Protein AF-A0A1M6I8I5-F1 (afdb_monomer_lite)

Organism: NCBI:txid871324

pLDDT: mean 73.55, std 18.93, range [36.91, 91.81]

Sequence (101 aa):
MVTFVTRFSGIFIIHFFISCQRMKKNRTKIVGCSYAFRVEDVVRIYDEHARSGLSNREILRRYIWPKYHICEKTFYNIINASADPRIIRKQEEMRAQLTLF

Foldseek 3Di:
DDDDDDDDDDDDPPDPPPPPPPPPPPCPPPPDCVLLVVLVVLVVLVVVCVVVVDDPVRSCVPPVCVPPVDDPVVSVVSVVVVPDVVSVVSVVVVVVVVVVD

Radius of gyration: 31.52 Å; chains: 1; bounding box: 43×25×110 Å

Structure (mmCIF, N/CA/C/O backbone):
data_AF-A0A1M6I8I5-F1
#
_entry.id   AF-A0A1M6I8I5-F1
#
loop_
_atom_site.group_PDB
_atom_site.id
_atom_site.type_symbol
_atom_site.label_atom_id
_atom_site.label_alt_id
_atom_site.label_comp_id
_atom_site.label_asym_id
_atom_site.label_entity_id
_atom_site.label_seq_id
_atom_site.pdbx_PDB_ins_code
_atom_site.Cartn_x
_atom_site.Cartn_y
_atom_site.Cartn_z
_atom_site.occupancy
_atom_site.B_iso_or_equiv
_atom_site.auth_seq_id
_atom_site.auth_comp_id
_atom_site.auth_asym_id
_atom_site.auth_atom_id
_atom_site.pdbx_PDB_model_num
ATOM 1 N N . MET A 1 1 ? -30.259 14.583 93.606 1.00 40.16 1 MET A N 1
ATOM 2 C CA . MET A 1 1 ? -30.248 15.598 92.531 1.00 40.16 1 MET A CA 1
ATOM 3 C C . MET A 1 1 ? -29.516 15.039 91.316 1.00 40.16 1 MET A C 1
ATOM 5 O O . MET A 1 1 ? -28.310 14.880 91.356 1.00 40.16 1 MET A O 1
ATOM 9 N N . VAL A 1 2 ? -30.329 14.641 90.333 1.00 43.22 2 VAL A N 1
ATOM 10 C CA . VAL A 1 2 ? -30.155 14.523 88.870 1.00 43.22 2 VAL A CA 1
ATOM 11 C C . VAL A 1 2 ? -28.780 14.152 88.280 1.00 43.22 2 VAL A C 1
ATOM 13 O O . VAL A 1 2 ? -27.848 14.946 88.233 1.00 43.22 2 VAL A O 1
ATOM 16 N N . THR A 1 3 ? -28.744 12.948 87.708 1.00 39.31 3 THR A N 1
ATOM 17 C CA . THR A 1 3 ? -27.813 12.448 86.689 1.00 39.31 3 THR A CA 1
ATOM 18 C C . THR A 1 3 ? -27.836 13.321 85.428 1.00 39.31 3 THR A C 1
ATOM 20 O O . THR A 1 3 ? -28.879 13.471 84.795 1.00 39.31 3 THR A O 1
ATOM 23 N N . PHE A 1 4 ? -26.688 13.861 85.010 1.00 36.91 4 PHE A N 1
ATOM 24 C CA . PHE A 1 4 ? -26.576 14.608 83.752 1.00 36.91 4 PHE A CA 1
ATOM 25 C C . PHE A 1 4 ? -26.181 13.669 82.603 1.00 36.91 4 PHE A C 1
ATOM 27 O O . PHE A 1 4 ? -25.009 13.458 82.300 1.00 36.91 4 PHE A O 1
ATOM 34 N N . VAL A 1 5 ? -27.196 13.084 81.967 1.00 47.81 5 VAL A N 1
ATOM 35 C CA . VAL A 1 5 ? -27.111 12.535 80.611 1.00 47.81 5 VAL A CA 1
ATOM 36 C C . VAL A 1 5 ? -27.719 13.572 79.675 1.00 47.81 5 VAL A C 1
ATOM 38 O O . VAL A 1 5 ? -28.935 13.691 79.641 1.00 47.81 5 VAL A O 1
ATOM 41 N N . THR A 1 6 ? -26.906 14.266 78.875 1.00 44.12 6 THR A N 1
ATOM 42 C CA . THR A 1 6 ? -27.354 14.907 77.622 1.00 44.12 6 THR A CA 1
ATOM 43 C C . THR A 1 6 ? -26.198 15.018 76.626 1.00 44.12 6 THR A C 1
ATOM 45 O O . THR A 1 6 ? -25.503 16.022 76.523 1.00 44.12 6 THR A O 1
ATOM 48 N N . ARG A 1 7 ? -25.992 13.913 75.911 1.00 43.03 7 ARG A N 1
ATOM 49 C CA . ARG A 1 7 ? -25.840 13.808 74.451 1.00 43.03 7 ARG A CA 1
ATOM 50 C C . ARG A 1 7 ? -25.749 15.147 73.688 1.00 43.03 7 ARG A C 1
ATOM 52 O O . ARG A 1 7 ? -26.774 15.686 73.286 1.00 43.03 7 ARG A O 1
ATOM 59 N N . PHE A 1 8 ? -24.535 15.613 73.387 1.00 38.06 8 PHE A N 1
ATOM 60 C CA . PHE A 1 8 ? -24.316 16.555 72.284 1.00 38.06 8 PHE A CA 1
ATOM 61 C C . PHE A 1 8 ? -24.137 15.772 70.983 1.00 38.06 8 PHE A C 1
ATOM 63 O O . PHE A 1 8 ? -23.071 15.270 70.639 1.00 38.06 8 PHE A O 1
ATOM 70 N N . SER A 1 9 ? -25.263 15.619 70.301 1.00 43.31 9 SER A N 1
ATOM 71 C CA . SER A 1 9 ? -25.371 15.379 68.868 1.00 43.31 9 SER A CA 1
ATOM 72 C C . SER A 1 9 ? -24.725 16.513 68.068 1.00 43.31 9 SER A C 1
ATOM 74 O O . SER A 1 9 ? -24.973 17.678 68.368 1.00 43.31 9 SER A O 1
ATOM 76 N N . GLY A 1 10 ? -23.984 16.182 67.010 1.00 43.50 10 GLY A N 1
ATOM 77 C CA . GLY A 1 10 ? -23.475 17.169 66.052 1.00 43.50 10 GLY A CA 1
ATOM 78 C C . GLY A 1 10 ? -22.152 16.722 65.432 1.00 43.50 10 GLY A C 1
ATOM 79 O O . GLY A 1 10 ? -21.098 17.114 65.901 1.00 43.50 10 GLY A O 1
ATOM 80 N N . ILE A 1 11 ? -22.139 15.699 64.577 1.00 43.19 11 ILE A N 1
ATOM 81 C CA . ILE A 1 11 ? -22.337 15.831 63.122 1.00 43.19 11 ILE A CA 1
ATOM 82 C C . ILE A 1 11 ? -21.111 16.460 62.440 1.00 43.19 11 ILE A C 1
ATOM 84 O O . ILE A 1 11 ? -20.883 17.659 62.495 1.00 43.19 11 ILE A O 1
ATOM 88 N N . PHE A 1 12 ? -20.381 15.583 61.744 1.00 42.41 12 PHE A N 1
ATOM 89 C CA . PHE A 1 12 ? -19.729 15.834 60.459 1.00 42.41 12 PHE A CA 1
ATOM 90 C C . PHE A 1 12 ? -18.834 17.071 60.342 1.00 42.41 12 PHE A C 1
ATOM 92 O O . PHE A 1 12 ? -19.221 18.076 59.762 1.00 42.41 12 PHE A O 1
ATOM 99 N N . ILE A 1 13 ? -17.555 16.906 60.674 1.00 41.09 13 ILE A N 1
ATOM 100 C CA . ILE A 1 13 ? -16.491 17.475 59.833 1.00 41.09 13 ILE A CA 1
ATOM 101 C C . ILE A 1 13 ? -15.466 16.364 59.584 1.00 41.09 13 ILE A C 1
ATOM 103 O O . ILE A 1 13 ? -14.286 16.451 59.912 1.00 41.09 13 ILE A O 1
ATOM 107 N N . ILE A 1 14 ? -15.954 15.242 59.049 1.00 48.69 14 ILE A N 1
ATOM 108 C CA . ILE A 1 14 ? -15.088 14.224 58.464 1.00 48.69 14 ILE A CA 1
ATOM 109 C C . ILE A 1 14 ? -14.622 14.820 57.144 1.00 48.69 14 ILE A C 1
ATOM 111 O O . ILE A 1 14 ? -15.393 14.911 56.195 1.00 48.69 14 ILE A O 1
ATOM 115 N N . HIS A 1 15 ? -13.376 15.285 57.156 1.00 40.12 15 HIS A N 1
ATOM 116 C CA . HIS A 1 15 ? -12.444 15.224 56.041 1.00 40.12 15 HIS A CA 1
ATOM 117 C C . HIS A 1 15 ? -13.117 15.460 54.681 1.00 40.12 15 HIS A C 1
ATOM 119 O O . HIS A 1 15 ? -13.484 14.517 53.978 1.00 40.12 15 HIS A O 1
ATOM 125 N N . PHE A 1 16 ? -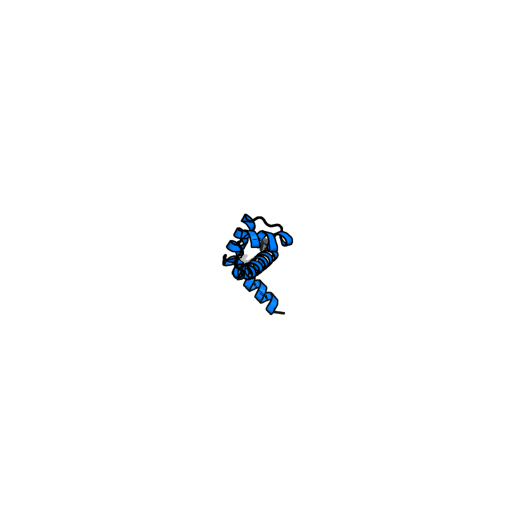13.238 16.733 54.289 1.00 40.16 16 PHE A N 1
ATOM 126 C CA . PHE A 1 16 ? -13.419 17.113 52.888 1.00 40.16 16 PHE A CA 1
ATOM 127 C C . PHE A 1 16 ? -12.135 16.738 52.130 1.00 40.16 16 PHE A C 1
ATOM 129 O O . PHE A 1 16 ? -11.323 17.572 51.739 1.00 40.16 16 PHE A O 1
ATOM 136 N N . PHE A 1 17 ? -11.904 15.432 52.007 1.00 41.25 17 PHE A N 1
ATOM 137 C CA . PHE A 1 17 ? -10.899 14.842 51.159 1.00 41.25 17 PHE A CA 1
ATOM 138 C C . PHE A 1 17 ? -11.452 15.020 49.758 1.00 41.25 17 PHE A C 1
ATOM 140 O O . PHE A 1 17 ? -12.248 14.216 49.270 1.00 41.25 17 PHE A O 1
ATOM 147 N N . ILE A 1 18 ? -11.094 16.151 49.153 1.00 48.84 18 ILE A N 1
ATOM 148 C CA . ILE A 1 18 ? -11.275 16.399 47.733 1.00 48.84 18 ILE A CA 1
ATOM 149 C C . ILE A 1 18 ? -10.568 15.242 47.035 1.00 48.84 18 ILE A C 1
ATOM 151 O O . ILE A 1 18 ? -9.355 15.246 46.828 1.00 48.84 18 ILE A O 1
ATOM 155 N N . SER A 1 19 ? -11.346 14.216 46.705 1.00 40.44 19 SER A N 1
ATOM 156 C CA . SER A 1 19 ? -11.021 13.219 45.707 1.00 40.44 19 SER A CA 1
ATOM 157 C C . SER A 1 19 ? -10.907 13.987 44.393 1.00 40.44 19 SER A C 1
ATOM 159 O O . SER A 1 19 ? -11.841 14.065 43.594 1.00 40.44 19 SER A O 1
ATOM 161 N N . CYS A 1 20 ? -9.746 14.602 44.193 1.00 38.88 20 CYS A N 1
ATOM 162 C CA . CYS A 1 20 ? -9.300 15.096 42.913 1.00 38.88 20 CYS A CA 1
ATOM 163 C C . CYS A 1 20 ? -9.065 13.837 42.079 1.00 38.88 20 CYS A C 1
ATOM 165 O O . CYS A 1 20 ? -7.981 13.247 42.093 1.00 38.88 20 CYS A O 1
ATOM 167 N N . GLN A 1 21 ? -10.136 13.334 41.461 1.00 52.75 21 GLN A N 1
ATOM 168 C CA . GLN A 1 21 ? -10.049 12.200 40.562 1.00 52.75 21 GLN A CA 1
ATOM 169 C C . GLN A 1 21 ? -9.071 12.591 39.463 1.00 52.75 21 GLN A C 1
ATOM 171 O O . GLN A 1 21 ? -9.314 13.476 38.642 1.00 52.75 21 GLN A O 1
ATOM 176 N N . ARG A 1 22 ? -7.909 11.945 39.499 1.00 47.38 22 ARG A N 1
ATOM 177 C CA . ARG A 1 22 ? -6.862 12.078 38.502 1.00 47.38 22 ARG A CA 1
ATOM 178 C C . ARG A 1 22 ? -7.403 11.513 37.196 1.00 47.38 22 ARG A C 1
ATOM 180 O O . ARG A 1 22 ? -7.276 10.319 36.939 1.00 47.38 22 ARG A O 1
ATOM 187 N N . MET A 1 23 ? -8.012 12.382 36.391 1.00 58.25 23 MET A N 1
ATOM 188 C CA . MET A 1 23 ? -8.416 12.109 35.015 1.00 58.25 23 MET A CA 1
ATOM 189 C C . MET A 1 23 ? -7.194 11.560 34.273 1.00 58.25 23 MET A C 1
ATOM 191 O O . MET A 1 23 ? -6.291 12.310 33.889 1.00 58.25 23 MET A O 1
ATOM 195 N N . LYS A 1 24 ? -7.121 10.234 34.111 1.00 56.28 24 LYS A N 1
ATOM 196 C CA . LYS A 1 24 ? -6.130 9.599 33.244 1.00 56.28 24 LYS A CA 1
ATOM 197 C C . LYS A 1 24 ? -6.428 10.097 31.835 1.00 56.28 24 LYS A C 1
ATOM 199 O O . LYS A 1 24 ? -7.356 9.622 31.189 1.00 56.28 24 LYS A O 1
ATOM 204 N N . LYS A 1 25 ? -5.665 11.090 31.371 1.00 55.03 25 LYS A N 1
ATOM 205 C CA . LYS A 1 25 ? -5.661 11.519 29.971 1.00 55.03 25 LYS A CA 1
ATOM 206 C C . LYS A 1 25 ? -5.199 10.325 29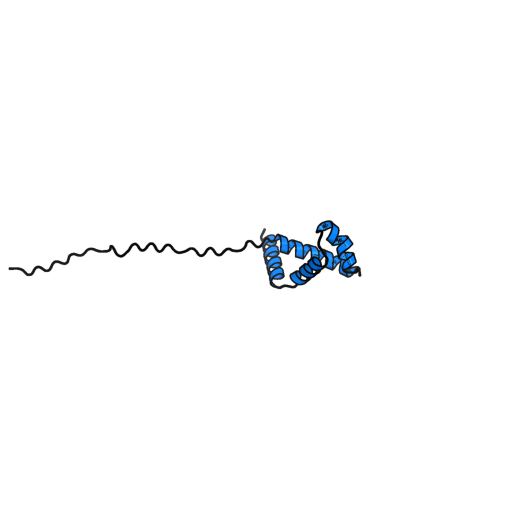.139 1.00 55.03 25 LYS A C 1
ATOM 208 O O . LYS A 1 25 ? -4.002 10.138 28.929 1.00 55.03 25 LYS A O 1
ATOM 213 N N . ASN A 1 26 ? -6.143 9.503 28.688 1.00 57.09 26 ASN A N 1
ATOM 214 C CA . ASN A 1 26 ? -5.912 8.586 27.587 1.00 57.09 26 ASN A CA 1
ATOM 215 C C . ASN A 1 26 ? -5.562 9.476 26.400 1.00 57.09 26 ASN A C 1
ATOM 217 O O . ASN A 1 26 ? -6.438 10.095 25.802 1.00 57.09 26 ASN A O 1
ATOM 221 N N . ARG A 1 27 ? -4.266 9.624 26.111 1.00 57.06 27 ARG A N 1
ATOM 222 C CA . ARG A 1 27 ? -3.821 10.235 24.863 1.00 57.06 27 ARG A CA 1
ATOM 223 C C . ARG A 1 27 ? -4.226 9.262 23.766 1.00 57.06 27 ARG A C 1
ATOM 225 O O . ARG A 1 27 ? -3.425 8.423 23.365 1.00 57.06 27 ARG A O 1
ATOM 232 N N . THR A 1 28 ? -5.480 9.331 23.324 1.00 56.44 28 THR A N 1
ATOM 233 C CA . THR A 1 28 ? -5.896 8.774 22.043 1.00 56.44 28 THR A CA 1
ATOM 234 C C . THR A 1 28 ? -5.014 9.467 21.027 1.00 56.44 28 THR A C 1
ATOM 236 O O . THR A 1 28 ? -5.212 10.636 20.695 1.00 56.44 28 THR A O 1
ATOM 239 N N . LYS A 1 29 ? -3.927 8.793 20.651 1.00 53.81 29 LYS A N 1
ATOM 240 C CA . LYS A 1 29 ? -3.006 9.269 19.635 1.00 53.81 29 LYS A CA 1
ATOM 241 C C . LYS A 1 29 ? -3.894 9.455 18.412 1.00 53.81 29 LYS A C 1
ATOM 243 O O . LYS A 1 29 ? -4.420 8.469 17.905 1.00 53.81 29 LYS A O 1
ATOM 248 N N . ILE A 1 30 ? -4.148 10.700 18.012 1.00 55.84 30 ILE A N 1
ATOM 249 C CA . ILE A 1 30 ? -4.860 11.003 16.772 1.00 55.84 30 ILE A CA 1
ATOM 250 C C . ILE A 1 30 ? -3.907 10.543 15.675 1.00 55.84 30 ILE A C 1
ATOM 252 O O . ILE A 1 30 ? -3.033 11.277 15.221 1.00 55.84 30 ILE A O 1
ATOM 256 N N . VAL A 1 31 ? -3.949 9.250 15.367 1.00 61.44 31 VAL A N 1
ATOM 257 C CA . VAL A 1 31 ? -3.120 8.669 14.326 1.00 61.44 31 VAL A CA 1
ATOM 258 C C . VAL A 1 31 ? -3.805 9.086 13.039 1.00 61.44 31 VAL A C 1
ATOM 260 O O . VAL A 1 31 ? -4.841 8.515 12.696 1.00 61.44 31 VAL A O 1
ATOM 263 N N . GLY A 1 32 ? -3.263 10.116 12.389 1.00 62.53 32 GLY A N 1
ATOM 264 C CA . GLY A 1 32 ? -3.844 10.693 11.183 1.00 62.53 32 GLY A CA 1
ATOM 265 C C . GLY A 1 32 ? -4.194 9.621 10.150 1.00 62.53 32 GLY A C 1
ATOM 266 O O . GLY A 1 32 ? -3.419 8.692 9.910 1.00 62.53 32 GLY A O 1
ATOM 267 N N . CYS A 1 33 ? -5.374 9.753 9.546 1.00 73.06 33 CYS A N 1
ATOM 268 C CA . CYS A 1 33 ? -5.852 8.857 8.492 1.00 73.06 33 CYS A CA 1
ATOM 269 C C . CYS A 1 33 ? -5.078 9.022 7.175 1.00 73.06 33 CYS A C 1
ATOM 271 O O . CYS A 1 33 ? -5.153 8.164 6.303 1.00 73.06 33 CYS A O 1
ATOM 273 N N . SER A 1 34 ? -4.276 10.085 7.050 1.00 80.25 34 SER A N 1
ATOM 274 C CA . SER A 1 34 ? -3.457 10.385 5.871 1.00 80.25 34 SER A CA 1
ATOM 275 C C . SER A 1 34 ? -2.532 9.237 5.468 1.00 80.25 34 SER A C 1
ATOM 277 O O . SER A 1 34 ? -2.353 8.982 4.280 1.00 80.25 34 SER A O 1
ATOM 279 N N . TYR A 1 35 ? -1.971 8.504 6.436 1.00 83.62 35 TYR A N 1
ATOM 280 C CA . TYR A 1 35 ? -1.140 7.342 6.124 1.00 83.62 35 TYR A CA 1
ATOM 281 C C . TYR A 1 35 ? -1.961 6.186 5.542 1.00 83.62 35 TYR A C 1
ATOM 283 O O . TYR A 1 35 ? -1.532 5.591 4.562 1.00 83.62 35 TYR A O 1
ATOM 291 N N . ALA A 1 36 ? -3.143 5.900 6.099 1.00 85.06 36 ALA A N 1
ATOM 292 C CA . ALA A 1 36 ? -4.008 4.817 5.626 1.00 85.06 36 ALA A CA 1
ATOM 293 C C . ALA A 1 36 ? -4.510 5.072 4.194 1.00 85.06 36 ALA A C 1
ATOM 295 O O . ALA A 1 36 ? -4.436 4.168 3.363 1.00 85.06 36 ALA A O 1
ATOM 296 N N . PHE A 1 37 ? -4.903 6.316 3.890 1.00 85.88 37 PHE A N 1
ATOM 297 C CA . PHE A 1 37 ? -5.254 6.742 2.530 1.00 85.88 37 PHE A CA 1
ATOM 298 C C . PHE A 1 37 ? -4.075 6.629 1.564 1.00 85.88 37 PHE A C 1
ATOM 300 O O . PHE A 1 37 ? -4.217 6.127 0.455 1.00 85.88 37 PHE A O 1
ATOM 307 N N . ARG A 1 38 ? -2.877 7.054 1.986 1.00 88.38 38 ARG A N 1
ATOM 308 C CA . ARG A 1 38 ? -1.686 6.959 1.134 1.00 88.38 38 ARG A CA 1
ATOM 309 C C . ARG A 1 38 ? -1.314 5.509 0.828 1.00 88.38 38 ARG A C 1
ATOM 311 O O . ARG A 1 38 ? -0.873 5.224 -0.278 1.00 88.38 38 ARG A O 1
ATOM 318 N N . VAL A 1 39 ? -1.473 4.608 1.798 1.00 89.06 39 VAL A N 1
ATOM 319 C CA . VAL A 1 39 ? -1.258 3.168 1.602 1.00 89.06 39 VAL A CA 1
ATOM 320 C C . VAL A 1 39 ? -2.267 2.619 0.593 1.00 89.06 39 VAL A C 1
ATOM 322 O O . VAL A 1 39 ? -1.858 1.962 -0.357 1.00 89.06 39 VAL A O 1
ATOM 32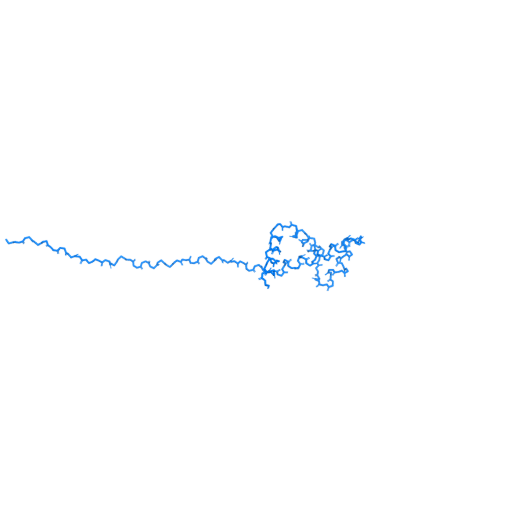5 N N . GLU A 1 40 ? -3.554 2.935 0.750 1.00 89.75 40 GLU A N 1
ATOM 326 C CA . GLU A 1 40 ? -4.620 2.509 -0.170 1.00 89.75 40 GLU A CA 1
ATOM 327 C C . GLU A 1 40 ? -4.373 2.983 -1.609 1.00 89.75 40 GLU A C 1
ATOM 329 O O . GLU A 1 40 ? -4.434 2.187 -2.545 1.00 89.75 40 GLU A O 1
ATOM 334 N N . ASP A 1 41 ? -4.009 4.254 -1.787 1.00 91.06 41 ASP A N 1
ATOM 335 C CA . ASP A 1 41 ? -3.687 4.816 -3.099 1.00 91.06 41 ASP A CA 1
ATOM 336 C C . ASP A 1 41 ? -2.510 4.107 -3.775 1.00 91.06 41 ASP A C 1
ATOM 338 O O . ASP A 1 41 ? -2.571 3.791 -4.963 1.00 91.06 41 ASP A O 1
ATOM 342 N N . VAL A 1 42 ? -1.427 3.866 -3.029 1.00 89.50 42 VAL A N 1
ATOM 343 C CA . VAL A 1 42 ? -0.230 3.201 -3.562 1.00 89.50 42 VAL A CA 1
ATOM 344 C C . VAL A 1 42 ? -0.541 1.756 -3.943 1.00 89.50 42 VAL A C 1
ATOM 346 O O . VAL A 1 42 ? -0.093 1.301 -4.994 1.00 89.50 42 VAL A O 1
ATOM 349 N N . VAL A 1 43 ? -1.323 1.050 -3.124 1.00 90.56 43 VAL A N 1
ATOM 350 C CA . VAL A 1 43 ? -1.740 -0.334 -3.397 1.00 90.56 43 VAL A CA 1
ATOM 351 C C . VAL A 1 43 ? -2.639 -0.405 -4.628 1.00 90.56 43 VAL A C 1
ATOM 353 O O . VAL A 1 43 ? -2.460 -1.296 -5.452 1.00 90.56 43 VAL A O 1
ATOM 356 N N . ARG A 1 44 ? -3.555 0.551 -4.801 1.00 91.81 44 ARG A N 1
ATOM 357 C CA . ARG A 1 44 ? -4.418 0.626 -5.986 1.00 91.81 44 ARG A CA 1
ATOM 358 C C . ARG A 1 44 ? -3.613 0.810 -7.274 1.00 91.81 44 ARG A C 1
ATOM 360 O O . ARG A 1 44 ? -3.774 0.028 -8.203 1.00 91.81 44 ARG A O 1
ATOM 367 N N . ILE A 1 45 ? -2.699 1.785 -7.295 1.00 90.69 45 ILE A N 1
ATOM 368 C CA . ILE A 1 45 ? -1.789 2.012 -8.434 1.00 90.69 45 ILE A CA 1
ATOM 369 C C . ILE A 1 45 ? -0.956 0.749 -8.706 1.00 90.69 45 ILE A C 1
ATOM 371 O O . ILE A 1 45 ? -0.729 0.374 -9.854 1.00 90.69 45 ILE A O 1
ATOM 375 N N . TYR A 1 46 ? -0.506 0.068 -7.650 1.00 89.38 46 TYR A N 1
ATOM 376 C CA . TYR A 1 46 ? 0.238 -1.177 -7.791 1.00 89.38 46 TYR A CA 1
ATOM 377 C C . TYR A 1 46 ? -0.596 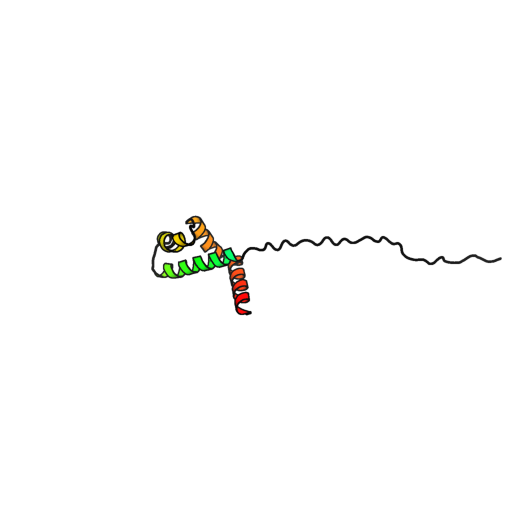-2.299 -8.430 1.00 89.38 46 TYR A C 1
ATOM 379 O O . TYR A 1 46 ? -0.103 -2.923 -9.366 1.00 89.38 46 TYR A O 1
ATOM 387 N N . ASP A 1 47 ? -1.836 -2.536 -7.990 1.00 89.94 47 ASP A N 1
ATOM 388 C CA . ASP A 1 47 ? -2.696 -3.592 -8.556 1.00 89.94 47 ASP A CA 1
ATOM 389 C C . ASP A 1 47 ? -3.020 -3.346 -10.038 1.00 89.94 47 ASP A C 1
ATOM 391 O O . ASP A 1 47 ? -2.974 -4.270 -10.853 1.00 89.94 47 ASP A O 1
ATOM 395 N N . GLU A 1 48 ? -3.270 -2.089 -10.414 1.00 90.25 48 GLU A N 1
ATOM 396 C CA . GLU A 1 48 ? -3.523 -1.693 -11.804 1.00 90.25 48 GLU A CA 1
ATOM 397 C C . GLU A 1 48 ? -2.329 -2.017 -12.717 1.00 90.25 48 GLU A C 1
ATOM 399 O O . GLU A 1 48 ? -2.504 -2.563 -13.808 1.00 90.25 48 GLU A O 1
ATOM 404 N N . HIS A 1 49 ? -1.104 -1.724 -12.269 1.00 87.00 49 HIS A N 1
ATOM 405 C CA . HIS A 1 49 ? 0.104 -1.912 -13.079 1.00 87.00 49 HIS A CA 1
ATOM 406 C C . HIS A 1 49 ? 0.732 -3.303 -12.967 1.00 87.00 49 HIS A C 1
ATOM 408 O O . HIS A 1 49 ? 1.452 -3.712 -13.883 1.00 87.00 49 HIS A O 1
ATOM 414 N N . ALA A 1 50 ? 0.445 -4.053 -11.900 1.00 83.69 50 ALA A N 1
ATOM 415 C CA . ALA A 1 50 ? 0.861 -5.448 -11.768 1.00 83.69 50 ALA A CA 1
ATOM 416 C C . ALA A 1 50 ? 0.248 -6.320 -12.877 1.00 83.69 50 ALA A C 1
ATOM 418 O O . ALA A 1 50 ? 0.909 -7.218 -13.399 1.00 83.69 50 ALA A O 1
ATOM 419 N N . ARG A 1 51 ? -0.979 -6.004 -13.314 1.00 82.94 51 ARG A N 1
ATOM 420 C CA . ARG A 1 51 ? -1.660 -6.698 -14.424 1.00 82.94 51 ARG A CA 1
ATOM 421 C C . ARG A 1 51 ? -1.004 -6.461 -15.784 1.00 82.94 51 ARG A C 1
ATOM 423 O O . ARG A 1 51 ? -1.131 -7.298 -16.671 1.00 82.94 51 ARG A O 1
ATOM 430 N N . SER A 1 52 ? -0.275 -5.358 -15.941 1.00 82.19 52 SER A N 1
ATOM 431 C CA . SER A 1 52 ? 0.423 -5.002 -17.182 1.00 82.19 52 SER A CA 1
ATOM 432 C C . SER A 1 52 ? 1.774 -5.712 -17.355 1.00 82.19 52 SER A C 1
ATOM 434 O O . SER A 1 52 ? 2.431 -5.508 -18.374 1.00 82.19 52 SER A O 1
ATOM 436 N N . GLY A 1 53 ? 2.220 -6.511 -16.374 1.00 82.12 53 GLY A N 1
ATOM 437 C CA . GLY A 1 53 ? 3.483 -7.259 -16.444 1.00 82.12 53 GLY A CA 1
ATOM 438 C C . GLY A 1 53 ? 4.746 -6.399 -16.301 1.00 82.12 53 GLY A C 1
ATOM 439 O O . GLY A 1 53 ? 5.827 -6.805 -16.726 1.00 82.12 53 GLY A O 1
ATOM 440 N N . LEU A 1 54 ? 4.630 -5.198 -15.727 1.00 84.56 54 LEU A N 1
ATOM 441 C CA . LEU A 1 54 ? 5.763 -4.301 -15.492 1.00 84.56 54 LEU A CA 1
ATOM 442 C C . LEU A 1 54 ? 6.565 -4.729 -14.256 1.00 84.56 54 LEU A C 1
ATOM 444 O O . LEU A 1 54 ? 6.018 -5.250 -13.287 1.00 84.56 54 LEU A O 1
ATOM 448 N N . SER A 1 55 ? 7.875 -4.459 -14.257 1.00 85.62 55 SER A N 1
ATOM 449 C CA . SER A 1 55 ? 8.704 -4.715 -13.075 1.00 85.62 55 SER A CA 1
ATOM 450 C C . SER A 1 55 ? 8.384 -3.727 -11.949 1.00 85.62 55 SER A C 1
ATOM 452 O O . SER A 1 55 ? 8.105 -2.552 -12.197 1.00 85.62 55 SER A O 1
ATOM 454 N N . ASN A 1 56 ? 8.511 -4.160 -10.693 1.00 85.19 56 ASN A N 1
ATOM 455 C CA . ASN A 1 56 ? 8.246 -3.309 -9.523 1.00 85.19 56 ASN A CA 1
ATOM 456 C C . ASN A 1 56 ? 9.050 -1.996 -9.534 1.00 85.19 56 ASN A C 1
ATOM 458 O O . ASN A 1 56 ? 8.541 -0.949 -9.130 1.00 85.19 56 ASN A O 1
ATOM 462 N N . ARG A 1 57 ? 10.292 -2.020 -10.042 1.00 88.25 57 ARG A N 1
ATOM 463 C CA . ARG A 1 57 ? 11.123 -0.810 -10.175 1.00 88.25 57 ARG A CA 1
ATOM 464 C C . ARG A 1 57 ? 10.595 0.139 -11.245 1.00 88.25 57 ARG A C 1
ATOM 466 O O . ARG A 1 57 ? 10.656 1.355 -11.061 1.00 88.25 57 ARG A O 1
ATOM 473 N N . GLU A 1 58 ? 10.071 -0.406 -12.338 1.00 88.50 58 GLU A N 1
ATOM 474 C CA . GLU A 1 58 ? 9.447 0.368 -13.411 1.00 88.50 58 GLU A CA 1
ATOM 475 C C . GLU A 1 58 ? 8.177 1.063 -12.901 1.00 88.50 58 GLU A C 1
ATOM 477 O O . GLU A 1 58 ? 8.008 2.266 -13.103 1.00 88.50 58 GLU A O 1
ATOM 482 N N . ILE A 1 59 ? 7.332 0.327 -12.165 1.00 88.56 59 ILE A N 1
ATOM 483 C CA . ILE A 1 59 ? 6.094 0.848 -11.566 1.00 88.56 59 ILE A CA 1
ATOM 484 C C . ILE A 1 59 ? 6.417 1.984 -10.588 1.00 88.56 59 ILE A C 1
ATOM 486 O O . ILE A 1 59 ? 5.814 3.061 -10.649 1.00 88.56 59 ILE A O 1
ATOM 490 N N . LEU A 1 60 ? 7.428 1.780 -9.735 1.00 88.94 60 LEU A N 1
ATOM 491 C CA . LEU A 1 60 ? 7.907 2.798 -8.805 1.00 88.94 60 LEU A CA 1
ATOM 492 C C . LEU A 1 60 ? 8.343 4.073 -9.533 1.00 88.94 60 LEU A C 1
ATOM 494 O O . LEU A 1 60 ? 7.901 5.158 -9.163 1.00 88.94 60 LEU A O 1
ATOM 498 N N . ARG A 1 61 ? 9.187 3.961 -10.566 1.00 88.19 61 ARG A N 1
ATOM 499 C CA . ARG A 1 61 ? 9.729 5.127 -11.283 1.00 88.19 61 ARG A CA 1
ATOM 500 C C . ARG A 1 61 ? 8.685 5.876 -12.104 1.00 88.19 61 ARG A C 1
ATOM 502 O O . ARG A 1 61 ? 8.747 7.100 -12.159 1.00 88.19 61 ARG A O 1
ATOM 509 N N . ARG A 1 62 ? 7.760 5.167 -12.752 1.00 88.44 62 ARG A N 1
ATOM 510 C CA . ARG A 1 62 ? 6.802 5.781 -13.683 1.00 88.44 62 ARG A CA 1
ATOM 511 C C . ARG A 1 62 ? 5.583 6.372 -12.982 1.00 88.44 62 ARG A C 1
ATOM 513 O O . ARG A 1 62 ? 5.156 7.458 -13.356 1.00 88.44 62 ARG A O 1
ATOM 520 N N . TYR A 1 63 ? 5.044 5.693 -11.969 1.00 87.00 63 TYR A N 1
ATOM 521 C CA . TYR A 1 63 ? 3.732 6.044 -11.407 1.00 87.00 63 TYR A CA 1
ATOM 522 C C . TYR A 1 63 ? 3.805 6.594 -9.981 1.00 87.00 63 TYR A C 1
ATOM 524 O O . TYR A 1 63 ? 3.071 7.513 -9.624 1.00 87.00 63 TYR A O 1
ATOM 532 N N . ILE A 1 64 ? 4.712 6.068 -9.156 1.00 86.75 64 ILE A N 1
ATOM 533 C CA . ILE A 1 64 ? 4.757 6.396 -7.723 1.00 86.75 64 ILE A CA 1
ATOM 534 C C . ILE A 1 64 ? 5.741 7.537 -7.434 1.00 86.75 64 ILE A C 1
ATOM 536 O O . ILE A 1 64 ? 5.440 8.431 -6.639 1.00 86.75 64 ILE A O 1
ATOM 540 N N . TRP A 1 65 ? 6.901 7.537 -8.095 1.00 86.19 65 TRP A N 1
ATOM 541 C CA . TRP A 1 65 ? 7.939 8.558 -7.953 1.00 86.19 65 TRP A CA 1
ATOM 542 C C . TRP A 1 65 ? 7.445 9.986 -8.224 1.00 86.19 65 TRP A C 1
ATOM 544 O O . TRP A 1 65 ? 7.632 10.815 -7.332 1.00 86.19 65 TRP A O 1
ATOM 554 N N . PRO A 1 66 ? 6.764 10.293 -9.351 1.00 88.00 66 PRO A N 1
ATOM 555 C CA . PRO A 1 66 ? 6.325 11.664 -9.629 1.00 88.00 66 PRO A CA 1
ATOM 556 C C . PRO A 1 66 ? 5.282 12.190 -8.632 1.00 88.00 66 PRO A C 1
ATOM 558 O O . PRO A 1 66 ? 5.137 13.399 -8.483 1.00 88.00 66 PRO A O 1
ATOM 561 N N . LYS A 1 67 ? 4.554 11.304 -7.940 1.00 87.38 67 LYS A N 1
ATOM 562 C CA . LYS A 1 67 ? 3.463 11.691 -7.034 1.00 87.38 67 LYS A CA 1
ATOM 563 C C . LYS A 1 67 ? 3.900 11.791 -5.573 1.00 87.38 67 LYS A C 1
ATOM 565 O O . LYS A 1 67 ? 3.469 12.698 -4.866 1.00 87.38 67 LYS A O 1
ATOM 570 N N . TYR A 1 68 ? 4.733 10.863 -5.103 1.00 85.69 68 TYR A N 1
ATOM 571 C CA . TYR A 1 68 ? 5.025 10.716 -3.673 1.00 85.69 68 TYR A CA 1
ATOM 572 C C . TYR A 1 68 ? 6.518 10.800 -3.315 1.00 85.69 68 TYR A C 1
ATOM 574 O O . TYR A 1 68 ? 6.824 10.796 -2.123 1.00 85.69 68 TYR A O 1
ATOM 582 N N . HIS A 1 69 ? 7.432 10.859 -4.296 1.00 87.19 69 HIS A N 1
ATOM 583 C CA . HIS A 1 69 ? 8.890 10.948 -4.087 1.00 87.19 69 HIS A CA 1
ATOM 584 C C . HIS A 1 69 ? 9.425 9.957 -3.035 1.00 87.19 69 HIS A C 1
ATOM 586 O O . HIS A 1 69 ? 10.155 10.317 -2.111 1.00 87.19 69 HIS A O 1
ATOM 592 N N . ILE A 1 70 ? 9.008 8.692 -3.138 1.00 87.69 70 ILE A N 1
ATOM 593 C CA . ILE A 1 70 ? 9.326 7.647 -2.157 1.00 87.69 70 ILE A CA 1
ATOM 594 C C . ILE A 1 70 ? 10.436 6.734 -2.656 1.00 87.69 70 ILE A C 1
ATOM 596 O O . ILE A 1 70 ? 10.450 6.310 -3.808 1.00 87.69 70 ILE A O 1
ATOM 600 N N . CYS A 1 71 ? 11.328 6.359 -1.743 1.00 88.12 71 CYS A N 1
ATOM 601 C CA . CYS A 1 71 ? 12.347 5.351 -1.998 1.00 88.12 71 CYS A CA 1
ATOM 602 C C . CYS A 1 71 ? 11.737 3.946 -2.122 1.00 88.12 71 CYS A C 1
ATOM 604 O O . CYS A 1 71 ? 10.718 3.633 -1.505 1.00 88.12 71 CYS A O 1
ATOM 606 N N . GLU A 1 72 ? 12.443 3.061 -2.824 1.00 87.25 72 GLU A N 1
ATOM 607 C CA . GLU A 1 72 ? 12.055 1.659 -3.034 1.00 87.25 72 GLU A CA 1
ATOM 608 C C . GLU A 1 72 ? 11.811 0.898 -1.720 1.00 87.25 72 GLU A C 1
ATOM 610 O O . GLU A 1 72 ? 10.808 0.206 -1.566 1.00 87.25 72 GLU A O 1
ATOM 615 N N . LYS A 1 73 ? 12.659 1.110 -0.707 1.00 90.25 73 LYS A N 1
ATOM 616 C CA . LYS A 1 73 ? 12.462 0.527 0.630 1.00 90.25 73 LYS A CA 1
ATOM 617 C C . LYS A 1 73 ? 11.127 0.946 1.254 1.00 90.25 73 LYS A C 1
ATOM 619 O O . LYS A 1 73 ? 10.432 0.133 1.855 1.00 90.25 73 LYS A O 1
ATOM 624 N N . THR A 1 74 ? 10.762 2.217 1.110 1.00 89.94 74 THR A N 1
ATOM 625 C CA . THR A 1 74 ? 9.507 2.747 1.652 1.00 89.94 74 THR A CA 1
ATOM 626 C C . THR A 1 74 ? 8.307 2.200 0.893 1.00 89.94 74 THR A C 1
ATOM 628 O O . THR A 1 74 ? 7.275 1.949 1.507 1.00 89.94 74 THR A O 1
ATOM 631 N N . PHE A 1 75 ? 8.449 1.974 -0.413 1.00 89.44 75 PHE A N 1
ATOM 632 C CA . PHE A 1 75 ? 7.425 1.324 -1.221 1.00 89.44 75 PHE A CA 1
ATOM 633 C C . PHE A 1 75 ? 7.120 -0.089 -0.705 1.00 89.44 75 PHE A C 1
ATOM 635 O O . PHE A 1 75 ? 5.974 -0.369 -0.360 1.00 89.44 75 PHE A O 1
ATOM 642 N N . TYR A 1 76 ? 8.136 -0.937 -0.521 1.00 89.31 76 TYR A N 1
ATOM 643 C CA . TYR A 1 76 ? 7.918 -2.279 0.033 1.00 89.31 76 TYR A CA 1
ATOM 644 C C . TYR A 1 76 ? 7.368 -2.250 1.462 1.00 89.31 76 TYR A C 1
ATOM 646 O O . TYR A 1 76 ? 6.496 -3.047 1.796 1.00 89.31 76 TYR A O 1
ATOM 654 N N . ASN A 1 77 ? 7.801 -1.300 2.294 1.00 90.88 77 ASN A N 1
ATOM 655 C CA . ASN A 1 77 ? 7.228 -1.127 3.630 1.00 90.88 77 ASN A CA 1
ATOM 656 C C . ASN A 1 77 ? 5.733 -0.779 3.585 1.00 90.88 77 ASN A C 1
ATOM 658 O O . ASN A 1 77 ? 4.985 -1.242 4.439 1.00 90.88 77 ASN A O 1
ATOM 662 N N . ILE A 1 78 ? 5.299 0.028 2.612 1.00 90.25 78 ILE A N 1
ATOM 663 C CA . ILE A 1 78 ? 3.889 0.391 2.419 1.00 90.25 78 ILE A CA 1
ATOM 664 C C . I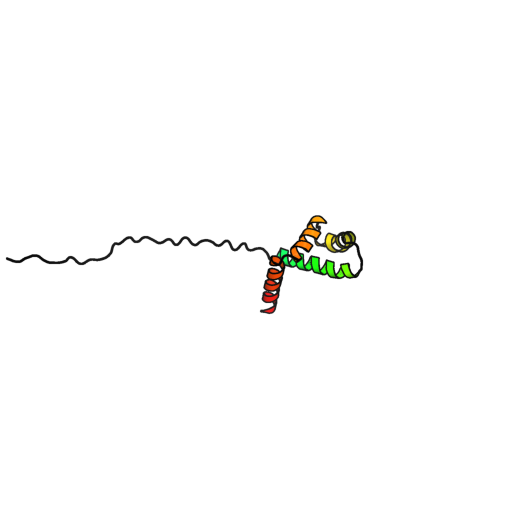LE A 1 78 ? 3.074 -0.826 1.971 1.00 90.25 78 ILE A C 1
ATOM 666 O O . ILE A 1 78 ? 2.025 -1.080 2.556 1.00 90.25 78 ILE A O 1
ATOM 670 N N . ILE A 1 79 ? 3.573 -1.601 1.005 1.00 89.38 79 ILE A N 1
ATOM 671 C CA . ILE A 1 79 ? 2.913 -2.830 0.534 1.00 89.38 79 ILE A CA 1
ATOM 672 C C . ILE A 1 79 ? 2.844 -3.890 1.647 1.00 89.38 79 ILE A C 1
ATOM 674 O O . ILE A 1 79 ? 1.834 -4.564 1.821 1.00 89.38 79 ILE A O 1
ATOM 678 N N . ASN A 1 80 ? 3.886 -4.016 2.467 1.00 91.19 80 ASN A N 1
ATOM 679 C CA . ASN A 1 80 ? 3.837 -4.914 3.619 1.00 91.19 80 ASN A CA 1
ATOM 680 C C . ASN A 1 80 ? 2.866 -4.396 4.696 1.00 91.19 80 ASN A C 1
ATOM 682 O O . ASN A 1 80 ? 2.123 -5.166 5.296 1.00 91.19 80 ASN A O 1
ATOM 686 N N . ALA A 1 81 ? 2.823 -3.078 4.914 1.00 88.62 81 ALA A N 1
ATOM 687 C CA . ALA A 1 81 ? 1.894 -2.459 5.854 1.00 88.62 81 ALA A CA 1
ATOM 688 C C . ALA A 1 81 ? 0.430 -2.585 5.411 1.00 88.62 81 ALA A C 1
ATOM 690 O O . ALA A 1 81 ? -0.441 -2.645 6.274 1.00 88.62 81 ALA A O 1
ATOM 691 N N . SER A 1 82 ? 0.134 -2.650 4.107 1.00 87.12 82 SER A N 1
ATOM 692 C CA . SER A 1 82 ? -1.238 -2.894 3.643 1.00 87.12 82 SER A CA 1
ATOM 693 C C . SER A 1 82 ? -1.745 -4.295 3.973 1.00 87.12 82 SER A C 1
ATOM 695 O O . SER A 1 82 ? -2.950 -4.483 4.072 1.00 87.12 82 SER A O 1
ATOM 697 N N . ALA A 1 83 ? -0.846 -5.261 4.176 1.00 88.12 83 ALA A N 1
ATOM 698 C CA . ALA A 1 83 ? -1.207 -6.603 4.622 1.00 88.12 83 ALA A CA 1
ATOM 699 C C . ALA A 1 83 ? -1.371 -6.710 6.154 1.00 88.12 83 ALA A C 1
ATOM 701 O O . ALA A 1 83 ? -1.808 -7.746 6.651 1.00 88.12 83 ALA A O 1
ATOM 702 N N . ASP A 1 84 ? -1.033 -5.665 6.923 1.00 89.38 84 ASP A N 1
ATOM 703 C CA . ASP A 1 84 ? -1.193 -5.671 8.380 1.00 89.38 84 ASP A CA 1
ATOM 704 C C . ASP A 1 84 ? -2.684 -5.508 8.753 1.00 89.38 84 ASP A C 1
ATOM 706 O O . ASP A 1 84 ? -3.309 -4.507 8.371 1.00 89.38 84 ASP A O 1
ATOM 710 N N . PRO A 1 85 ? -3.267 -6.422 9.558 1.00 85.12 85 PRO A N 1
ATOM 711 C CA . PRO A 1 85 ? -4.673 -6.358 9.966 1.00 85.12 85 PRO A CA 1
ATOM 712 C C . PRO A 1 85 ? -5.049 -5.049 10.672 1.00 85.12 85 PRO A C 1
ATOM 714 O O . PRO A 1 85 ? -6.211 -4.645 10.652 1.00 85.12 85 PRO A O 1
ATOM 717 N N . ARG A 1 86 ? -4.090 -4.346 11.287 1.00 84.00 86 ARG A N 1
ATOM 718 C CA . ARG A 1 86 ? -4.335 -3.035 11.911 1.00 84.00 86 ARG A CA 1
ATOM 719 C C . ARG A 1 86 ? -4.675 -1.958 10.887 1.00 84.00 86 ARG A C 1
ATOM 721 O O . ARG A 1 86 ? -5.500 -1.094 11.172 1.00 84.00 86 ARG A O 1
ATOM 728 N N . ILE A 1 87 ? -4.014 -1.981 9.731 1.00 84.19 87 ILE A N 1
ATOM 729 C CA . ILE A 1 87 ? -4.230 -1.001 8.664 1.00 84.19 87 ILE A CA 1
ATOM 730 C C . ILE A 1 87 ? -5.526 -1.317 7.926 1.00 84.19 87 ILE A C 1
ATOM 732 O O . ILE A 1 87 ? -6.307 -0.399 7.693 1.00 84.19 87 ILE A O 1
ATOM 736 N N . ILE A 1 88 ? -5.794 -2.599 7.671 1.00 85.81 88 ILE A N 1
ATOM 737 C CA . ILE A 1 88 ? -7.033 -3.069 7.035 1.00 85.81 88 ILE A CA 1
ATOM 738 C C . ILE A 1 88 ? -8.255 -2.634 7.852 1.00 85.81 88 ILE A C 1
ATOM 740 O O . ILE A 1 88 ? -9.113 -1.919 7.340 1.00 85.81 88 ILE A O 1
ATOM 744 N N . ARG A 1 89 ? -8.281 -2.943 9.157 1.00 86.56 89 ARG A N 1
ATOM 745 C CA . ARG A 1 89 ? -9.372 -2.520 10.056 1.00 86.56 89 ARG A CA 1
ATOM 746 C C . ARG A 1 89 ? -9.587 -1.011 10.041 1.00 86.56 89 ARG A C 1
ATOM 748 O O . ARG A 1 89 ? -10.713 -0.533 10.051 1.00 86.56 89 ARG A O 1
ATOM 755 N N . LYS A 1 90 ? -8.497 -0.247 9.998 1.00 84.50 90 LYS A N 1
ATOM 756 C CA . LYS A 1 90 ? -8.565 1.211 9.981 1.00 84.50 90 LYS A CA 1
ATOM 757 C C . LYS A 1 90 ? -9.100 1.756 8.655 1.00 84.50 90 LYS A C 1
ATOM 759 O O . LYS A 1 90 ? -9.835 2.738 8.660 1.00 84.50 90 LYS A O 1
ATOM 764 N N . GLN A 1 91 ? -8.751 1.126 7.536 1.00 84.69 91 GLN A N 1
ATOM 765 C CA . GLN A 1 91 ? -9.317 1.445 6.225 1.00 84.69 91 GLN A CA 1
ATOM 766 C C . GLN A 1 91 ? -10.819 1.128 6.184 1.00 84.69 91 GLN A C 1
ATOM 768 O O . GLN A 1 91 ? -11.592 1.942 5.690 1.00 84.69 91 GLN A O 1
ATOM 773 N N . GLU A 1 92 ? -11.248 0.001 6.755 1.00 86.81 92 GLU A N 1
ATOM 774 C CA . GLU A 1 92 ? -12.666 -0.371 6.872 1.00 86.81 92 GLU A CA 1
ATOM 775 C C . GLU A 1 92 ? -13.457 0.615 7.738 1.00 86.81 92 GLU A C 1
ATOM 777 O O . GLU A 1 92 ? -14.496 1.108 7.304 1.00 86.81 92 GLU A O 1
ATOM 782 N N . GLU A 1 93 ? -12.943 0.970 8.921 1.00 86.69 93 GLU A N 1
ATOM 783 C CA . GLU A 1 93 ? -13.546 1.978 9.805 1.00 86.69 93 GLU A CA 1
ATOM 784 C C . GLU A 1 93 ? -13.714 3.326 9.087 1.00 86.69 93 GLU A C 1
ATOM 786 O O . GLU A 1 93 ? -14.762 3.964 9.185 1.00 86.69 93 GLU A O 1
ATOM 791 N N . MET A 1 94 ? -12.701 3.751 8.327 1.00 81.06 94 MET A N 1
ATOM 792 C CA . MET A 1 94 ? -12.756 4.987 7.545 1.00 81.06 94 MET A CA 1
ATOM 793 C C . MET A 1 94 ? -13.767 4.917 6.396 1.00 81.06 94 MET A C 1
ATOM 795 O O . MET A 1 94 ? -14.499 5.878 6.169 1.00 81.06 94 MET A O 1
ATOM 799 N N . ARG A 1 95 ? -13.836 3.791 5.677 1.00 82.44 95 ARG A N 1
ATOM 800 C CA . ARG A 1 95 ? -14.830 3.585 4.611 1.00 82.44 95 ARG A CA 1
ATOM 801 C C . ARG A 1 95 ? -16.252 3.581 5.178 1.00 82.44 95 ARG A C 1
ATOM 803 O O . ARG A 1 95 ? -17.124 4.224 4.605 1.00 82.44 95 ARG A O 1
ATOM 810 N N . ALA A 1 96 ? -16.463 2.948 6.331 1.00 84.19 96 ALA A N 1
ATOM 811 C CA . ALA A 1 96 ? -17.753 2.921 7.017 1.00 84.19 96 ALA A CA 1
ATOM 812 C C . ALA A 1 96 ? -18.214 4.316 7.487 1.00 84.19 96 ALA A C 1
ATOM 814 O O . ALA A 1 96 ? -19.406 4.620 7.460 1.00 84.19 96 ALA A O 1
ATOM 815 N N . GLN A 1 97 ? -17.279 5.191 7.879 1.00 77.81 97 GLN A N 1
ATOM 816 C CA . GLN A 1 97 ? -17.589 6.588 8.216 1.00 77.81 97 GLN A CA 1
ATOM 817 C C . GLN A 1 97 ? -18.076 7.391 7.004 1.00 77.81 97 GLN A C 1
ATOM 819 O O . GLN A 1 97 ? -18.955 8.233 7.155 1.00 77.81 97 GLN A O 1
ATOM 824 N N . LEU A 1 98 ? -17.527 7.134 5.812 1.00 71.62 98 LEU A N 1
ATOM 825 C CA . LEU A 1 98 ? -17.937 7.814 4.578 1.00 71.62 98 LEU A CA 1
ATOM 826 C C . LEU A 1 98 ? -19.328 7.380 4.104 1.00 71.62 98 LEU A C 1
ATOM 828 O O . LEU A 1 98 ? -20.032 8.182 3.510 1.00 71.62 98 LEU A O 1
ATOM 832 N N . THR A 1 99 ? -19.731 6.136 4.379 1.00 74.75 99 THR A N 1
ATOM 833 C CA . THR A 1 99 ? -21.059 5.609 4.011 1.00 74.75 99 THR A CA 1
ATOM 834 C C . THR A 1 99 ? -22.189 6.047 4.944 1.00 74.75 99 THR A C 1
ATOM 836 O O . THR A 1 99 ? -23.347 5.763 4.662 1.00 74.75 99 THR A O 1
ATOM 839 N N . LEU A 1 100 ? -21.861 6.669 6.082 1.00 68.25 100 LEU A N 1
ATOM 840 C CA . LEU A 1 100 ? -22.843 7.101 7.082 1.00 68.25 100 LEU A C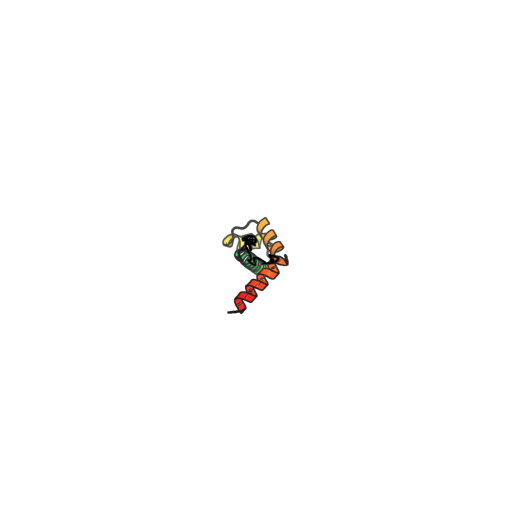A 1
ATOM 841 C C . LEU A 1 100 ? -23.461 8.483 6.783 1.00 68.25 100 LEU A C 1
ATOM 843 O O . LEU A 1 100 ? -24.342 8.911 7.527 1.00 68.25 100 LEU A O 1
ATOM 847 N N . PHE A 1 101 ? -22.981 9.165 5.740 1.00 53.91 101 PHE A N 1
ATOM 848 C CA . PHE A 1 101 ? -23.481 10.446 5.233 1.00 53.91 101 PHE A CA 1
ATOM 849 C C . PHE A 1 101 ? -24.224 10.239 3.914 1.00 53.91 101 PHE A C 1
ATOM 851 O O . PHE A 1 101 ? -25.240 10.941 3.719 1.00 53.91 101 PHE A O 1
#

Secondary structure (DSSP, 8-state):
--------------------------------THHHHHHHHHHHHHHHHHTTT--HHHHIIIIIHHHH---HHHHHHHHHHHTSHHHHHHHHHHHHHHTT-